Protein AF-A0A915Y0C2-F1 (afdb_monomer_lite)

pLDDT: mean 90.85, std 10.65, range [50.81, 97.94]

Structure (mmCIF, N/CA/C/O backbone):
data_AF-A0A915Y0C2-F1
#
_entry.id   AF-A0A915Y0C2-F1
#
loop_
_atom_site.group_PDB
_atom_site.id
_atom_site.type_symbol
_atom_site.label_atom_id
_atom_site.label_alt_id
_atom_site.label_comp_id
_atom_site.label_asym_id
_atom_site.label_entity_id
_atom_site.label_seq_id
_atom_site.pdbx_PDB_ins_code
_atom_site.Cartn_x
_atom_site.Cartn_y
_atom_site.Cartn_z
_atom_site.occupancy
_atom_site.B_iso_or_equiv
_atom_site.auth_seq_id
_atom_site.auth_comp_id
_atom_site.auth_asym_id
_atom_site.auth_atom_id
_atom_site.pdbx_PDB_model_num
ATOM 1 N N . MET A 1 1 ? 9.766 -16.220 13.393 1.00 50.81 1 MET A N 1
ATOM 2 C CA . MET A 1 1 ? 8.611 -16.384 14.292 1.00 50.81 1 MET A CA 1
ATOM 3 C C . MET A 1 1 ? 7.716 -15.206 13.989 1.00 50.81 1 MET A C 1
ATOM 5 O O . MET A 1 1 ? 8.196 -14.090 14.146 1.00 50.81 1 MET A O 1
ATOM 9 N N . ALA A 1 2 ? 6.535 -15.445 13.424 1.00 62.16 2 ALA A N 1
ATOM 10 C CA . ALA A 1 2 ? 5.509 -14.409 13.332 1.00 62.16 2 ALA A CA 1
ATOM 11 C C . ALA A 1 2 ? 5.157 -13.974 14.768 1.00 62.16 2 ALA A C 1
ATOM 13 O O . ALA A 1 2 ? 5.219 -14.805 15.676 1.00 62.16 2 ALA A O 1
ATOM 14 N N . GLY A 1 3 ? 4.935 -12.685 15.008 1.00 79.56 3 GLY A N 1
ATOM 15 C CA . GLY A 1 3 ? 4.444 -12.210 16.296 1.00 79.56 3 GLY A CA 1
ATOM 16 C C . GLY A 1 3 ? 2.946 -12.482 16.441 1.00 79.56 3 GLY A C 1
ATOM 17 O O . GLY A 1 3 ? 2.275 -12.861 15.483 1.00 79.56 3 GLY A O 1
ATOM 18 N N . GLU A 1 4 ? 2.415 -12.254 17.645 1.00 87.44 4 GLU A N 1
ATOM 19 C CA . GLU A 1 4 ? 0.978 -12.387 17.953 1.00 87.44 4 GLU A CA 1
ATOM 20 C C . GLU A 1 4 ? 0.107 -11.581 16.970 1.00 87.44 4 GLU A C 1
ATOM 22 O O . GLU A 1 4 ? -0.949 -12.042 16.551 1.00 87.44 4 GLU A O 1
ATOM 27 N N . PHE A 1 5 ? 0.601 -10.425 16.515 1.00 91.38 5 PHE A N 1
ATOM 28 C CA . PHE A 1 5 ? -0.072 -9.581 15.529 1.00 91.38 5 PHE A CA 1
ATOM 29 C C . PHE A 1 5 ? -0.149 -10.228 14.140 1.00 91.38 5 PHE A C 1
ATOM 31 O O . PHE A 1 5 ? -1.209 -10.240 13.520 1.00 91.38 5 PHE A O 1
ATOM 38 N N . GLU A 1 6 ? 0.965 -10.746 13.618 1.00 90.06 6 GLU A N 1
ATOM 39 C CA . GLU A 1 6 ? 0.973 -11.374 12.297 1.00 90.06 6 GLU A CA 1
ATOM 40 C C . GLU A 1 6 ? 0.149 -12.662 12.268 1.00 90.06 6 GLU A C 1
ATOM 42 O O . GLU A 1 6 ? -0.395 -12.987 11.220 1.00 90.06 6 GLU A O 1
ATOM 47 N N . GLU A 1 7 ? 0.032 -13.376 13.391 1.00 91.81 7 GLU A N 1
ATOM 48 C CA . GLU A 1 7 ? -0.863 -14.532 13.513 1.00 91.81 7 GLU A CA 1
ATOM 49 C C . GLU A 1 7 ? -2.340 -14.113 13.581 1.00 91.81 7 GLU A C 1
ATOM 51 O O . GLU A 1 7 ? -3.170 -14.716 12.901 1.00 91.81 7 GLU A O 1
ATOM 56 N N . GLU A 1 8 ? -2.669 -13.065 14.344 1.00 94.88 8 GLU A N 1
ATOM 57 C CA . GLU A 1 8 ? -4.038 -12.545 14.475 1.00 94.88 8 GLU A CA 1
ATOM 58 C C . GLU A 1 8 ? -4.579 -11.989 13.151 1.00 94.88 8 GLU A C 1
ATOM 60 O O . GLU A 1 8 ? -5.735 -12.226 12.801 1.00 94.88 8 GLU A O 1
ATOM 65 N N . TYR A 1 9 ? -3.739 -11.271 12.402 1.00 94.56 9 TYR A N 1
ATOM 66 C CA . TYR A 1 9 ? -4.133 -10.559 11.183 1.00 94.56 9 TYR A CA 1
ATOM 67 C C . TYR A 1 9 ? -3.559 -11.177 9.905 1.00 94.56 9 TYR A C 1
ATOM 69 O O . TYR A 1 9 ? -3.483 -10.498 8.877 1.00 94.56 9 TYR A O 1
ATOM 77 N N . LEU A 1 10 ? -3.143 -12.447 9.947 1.00 94.56 10 LEU A N 1
ATOM 78 C CA . LEU A 1 10 ? -2.455 -13.115 8.838 1.00 94.56 10 LEU A CA 1
ATOM 79 C C . LEU A 1 10 ? -3.213 -12.994 7.515 1.00 94.56 10 LEU A C 1
ATOM 81 O O . LEU A 1 10 ? -2.615 -12.720 6.480 1.00 94.56 10 LEU A O 1
ATOM 85 N N . ASP A 1 11 ? -4.525 -13.188 7.547 1.00 94.88 11 ASP A N 1
ATOM 86 C CA . ASP A 1 11 ? -5.374 -13.155 6.363 1.00 94.88 11 ASP A CA 1
ATOM 87 C C . ASP A 1 11 ? -5.507 -11.736 5.784 1.00 94.88 11 ASP A C 1
ATOM 89 O O . ASP A 1 11 ? -5.415 -11.556 4.574 1.00 94.88 11 ASP A O 1
ATOM 93 N N . VAL A 1 12 ? -5.615 -10.710 6.638 1.00 94.31 12 VAL A N 1
ATOM 94 C CA . VAL A 1 12 ? -5.552 -9.296 6.228 1.00 94.31 12 VAL A CA 1
ATOM 95 C C . VAL A 1 12 ? -4.223 -9.008 5.530 1.00 94.31 12 VAL A C 1
ATOM 97 O O . VAL A 1 12 ? -4.184 -8.366 4.480 1.00 94.31 12 VAL A O 1
ATOM 100 N N . LEU A 1 13 ? -3.122 -9.457 6.135 1.00 94.88 13 LEU A N 1
ATOM 101 C CA . LEU A 1 13 ? -1.777 -9.197 5.637 1.00 94.88 13 LEU A CA 1
ATOM 102 C C . LEU A 1 13 ? -1.531 -9.922 4.309 1.00 94.88 13 LEU A C 1
ATOM 104 O O . LEU A 1 13 ? -0.978 -9.318 3.392 1.00 94.88 13 LEU A O 1
ATOM 108 N N . GLN A 1 14 ? -2.002 -11.164 4.175 1.00 95.00 14 GLN A N 1
ATOM 109 C CA . GLN A 1 14 ? -1.931 -11.933 2.931 1.00 95.00 14 GLN A CA 1
ATOM 110 C C . GLN A 1 14 ? -2.775 -11.320 1.812 1.00 95.00 14 GLN A C 1
ATOM 112 O O . GLN A 1 14 ? -2.321 -11.273 0.671 1.00 95.00 14 GLN A O 1
ATOM 117 N N . ASP A 1 15 ? -3.967 -10.807 2.117 1.00 95.00 15 ASP A N 1
ATOM 118 C CA . ASP A 1 15 ? -4.813 -10.113 1.142 1.00 95.00 15 ASP A CA 1
ATOM 119 C C . ASP A 1 15 ? -4.102 -8.867 0.579 1.00 95.00 15 ASP A C 1
ATOM 121 O O . ASP A 1 15 ? -4.043 -8.654 -0.639 1.00 95.00 15 ASP A O 1
ATOM 125 N N . ILE A 1 16 ? -3.503 -8.057 1.459 1.00 95.44 16 ILE A N 1
ATOM 126 C CA . ILE A 1 16 ? -2.734 -6.865 1.071 1.00 95.44 16 ILE A CA 1
ATOM 127 C C . ILE A 1 16 ? -1.480 -7.259 0.277 1.00 95.44 16 ILE A C 1
ATOM 129 O O . ILE A 1 16 ? -1.196 -6.656 -0.761 1.00 95.44 16 ILE A O 1
ATOM 133 N N . GLU A 1 17 ? -0.744 -8.279 0.725 1.00 95.62 17 GLU A N 1
ATOM 134 C CA . GLU A 1 17 ? 0.424 -8.804 0.012 1.00 95.62 17 GLU A CA 1
ATOM 135 C C . GLU A 1 17 ? 0.042 -9.306 -1.385 1.00 95.62 17 GLU A C 1
ATOM 137 O O . GLU A 1 17 ? 0.705 -8.967 -2.365 1.00 95.62 17 GLU A O 1
ATOM 142 N N . GLY A 1 18 ? -1.062 -10.044 -1.507 1.00 95.19 18 GLY A N 1
ATOM 143 C CA . GLY A 1 18 ? -1.581 -10.540 -2.777 1.00 95.19 18 GLY A CA 1
ATOM 144 C C . GLY A 1 18 ? -1.904 -9.414 -3.759 1.00 95.19 18 GLY A C 1
ATOM 145 O O . GLY A 1 18 ? -1.547 -9.507 -4.939 1.00 95.19 18 GLY A O 1
ATOM 146 N N . ALA A 1 19 ? -2.510 -8.325 -3.277 1.00 95.38 19 ALA A N 1
ATOM 147 C CA . ALA A 1 19 ? -2.790 -7.142 -4.087 1.00 95.38 19 ALA A CA 1
ATOM 148 C C . ALA A 1 19 ? -1.500 -6.459 -4.582 1.00 95.38 19 ALA A C 1
ATOM 150 O O . ALA A 1 19 ? -1.378 -6.152 -5.771 1.00 95.38 19 ALA A O 1
ATOM 151 N N . LEU A 1 20 ? -0.507 -6.279 -3.703 1.00 95.56 20 LEU A N 1
ATOM 152 C CA . LEU A 1 20 ? 0.785 -5.680 -4.058 1.00 95.56 20 LEU A CA 1
ATOM 153 C C . LEU A 1 20 ? 1.597 -6.571 -5.008 1.00 95.56 20 LEU A C 1
ATOM 155 O O . LEU A 1 20 ? 2.156 -6.079 -5.988 1.00 95.56 20 LEU A O 1
ATOM 159 N N . ALA A 1 21 ? 1.616 -7.884 -4.780 1.00 95.31 21 ALA A N 1
ATOM 160 C CA . ALA A 1 21 ? 2.243 -8.849 -5.678 1.00 95.31 21 ALA A CA 1
ATOM 161 C C . ALA A 1 21 ? 1.555 -8.866 -7.054 1.00 95.31 21 ALA A C 1
ATOM 163 O O . ALA A 1 21 ? 2.214 -9.012 -8.084 1.00 95.31 21 ALA A O 1
ATOM 164 N N . GLY A 1 22 ? 0.232 -8.680 -7.091 1.00 94.25 22 GLY A N 1
ATOM 165 C CA . GLY A 1 22 ? -0.528 -8.460 -8.319 1.00 94.25 22 GLY A CA 1
ATOM 166 C C . GLY A 1 22 ? -0.046 -7.231 -9.090 1.00 94.25 22 GLY A C 1
ATOM 167 O O . GLY A 1 22 ? 0.264 -7.350 -10.275 1.00 94.25 22 GLY A O 1
ATOM 168 N N . ALA A 1 23 ? 0.092 -6.088 -8.412 1.00 94.44 23 ALA A N 1
ATOM 169 C CA . ALA A 1 23 ? 0.620 -4.862 -9.010 1.00 94.44 23 ALA A CA 1
A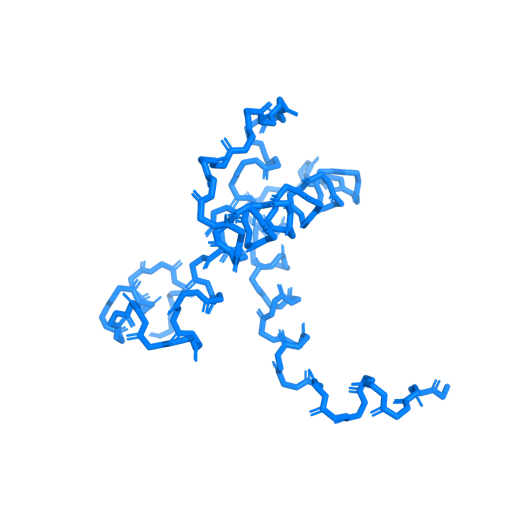TOM 170 C C . ALA A 1 23 ? 2.061 -5.047 -9.518 1.00 94.44 23 ALA A C 1
ATOM 172 O O . ALA A 1 23 ? 2.370 -4.675 -10.648 1.00 94.44 23 ALA A O 1
ATOM 173 N N . TYR A 1 24 ? 2.920 -5.720 -8.748 1.00 94.62 24 TYR A N 1
ATOM 174 C CA . TYR A 1 24 ? 4.290 -6.030 -9.161 1.00 94.62 24 TYR A CA 1
ATOM 175 C C . TYR A 1 24 ? 4.340 -6.879 -10.441 1.00 94.62 24 TYR A C 1
ATOM 177 O O . TYR A 1 24 ? 5.134 -6.620 -11.343 1.00 94.62 24 TYR A O 1
ATOM 185 N N . ARG A 1 25 ? 3.455 -7.879 -10.567 1.00 94.06 25 ARG A N 1
ATOM 186 C CA . ARG A 1 25 ? 3.360 -8.703 -11.785 1.00 94.06 25 ARG A CA 1
ATOM 187 C C . ARG A 1 25 ? 2.928 -7.902 -13.015 1.00 94.06 25 ARG A C 1
ATOM 189 O O . ARG A 1 25 ? 3.346 -8.241 -14.118 1.00 94.06 25 ARG A O 1
ATOM 196 N N . GLN A 1 26 ? 2.109 -6.865 -12.839 1.00 93.75 26 GLN A N 1
ATOM 197 C CA . GLN A 1 26 ? 1.682 -5.973 -13.925 1.00 93.75 26 GLN A CA 1
ATOM 198 C C . GLN A 1 26 ? 2.749 -4.920 -14.265 1.00 93.75 26 GLN A C 1
ATOM 200 O O . GLN A 1 26 ? 2.872 -4.510 -15.419 1.00 93.75 26 GLN A O 1
ATOM 205 N N . HIS A 1 27 ? 3.562 -4.529 -13.281 1.00 93.50 27 HIS A N 1
ATOM 206 C CA . HIS A 1 27 ? 4.600 -3.513 -13.408 1.00 93.50 27 HIS A CA 1
ATOM 207 C C . HIS A 1 27 ? 5.950 -4.058 -12.938 1.00 93.50 27 HIS A C 1
ATOM 209 O O . HIS A 1 27 ? 6.376 -3.810 -11.814 1.00 93.50 27 HIS A O 1
ATOM 215 N N . SER A 1 28 ? 6.688 -4.732 -13.824 1.00 90.94 28 SER A N 1
ATOM 216 C CA . SER A 1 28 ? 7.998 -5.312 -13.479 1.00 90.94 28 SER A CA 1
ATOM 217 C C . SER A 1 28 ? 9.063 -4.280 -13.073 1.00 90.94 28 SER A C 1
ATOM 219 O O . SER A 1 28 ? 10.125 -4.651 -12.585 1.00 90.94 28 SER A O 1
ATOM 221 N N . SER A 1 29 ? 8.815 -2.987 -13.311 1.00 94.62 29 SER A N 1
ATOM 222 C CA . SER A 1 29 ? 9.659 -1.876 -12.856 1.00 94.62 29 SER A CA 1
ATOM 223 C C . SER A 1 29 ? 9.325 -1.387 -11.444 1.00 94.62 29 SER A C 1
ATOM 225 O O . SER A 1 29 ? 9.996 -0.479 -10.958 1.00 94.62 29 SER A O 1
ATOM 227 N N . MET A 1 30 ? 8.269 -1.914 -10.817 1.00 97.38 30 MET A N 1
ATOM 228 C CA . MET A 1 30 ? 7.868 -1.552 -9.462 1.00 97.38 30 MET A CA 1
ATOM 229 C C . MET A 1 30 ? 8.984 -1.884 -8.481 1.00 97.38 30 MET A C 1
ATOM 231 O O . MET A 1 30 ? 9.547 -2.976 -8.498 1.00 97.38 30 MET A O 1
ATOM 235 N N . THR A 1 31 ? 9.305 -0.926 -7.620 1.00 97.19 31 THR A N 1
ATOM 236 C CA . THR A 1 31 ? 10.311 -1.106 -6.575 1.00 97.19 31 THR A CA 1
ATOM 237 C C . THR A 1 31 ? 9.654 -1.316 -5.216 1.00 97.19 31 THR A C 1
ATOM 239 O O . THR A 1 31 ? 8.514 -0.906 -4.985 1.00 97.19 31 THR A O 1
ATOM 242 N N . ASP A 1 32 ? 10.406 -1.861 -4.262 1.00 96.31 32 ASP A N 1
ATOM 243 C CA . ASP A 1 32 ? 9.978 -1.930 -2.858 1.00 96.31 32 ASP A CA 1
ATOM 244 C C . ASP A 1 32 ? 9.686 -0.535 -2.279 1.00 96.31 32 ASP A C 1
ATOM 246 O O . ASP A 1 32 ? 8.862 -0.377 -1.376 1.00 96.31 32 ASP A O 1
ATOM 250 N N . TYR A 1 33 ? 10.345 0.499 -2.814 1.00 97.19 33 TYR A N 1
ATOM 251 C CA . TYR A 1 33 ? 10.065 1.884 -2.454 1.00 97.19 33 TYR A CA 1
ATOM 252 C C . TYR A 1 33 ? 8.669 2.315 -2.917 1.00 97.19 33 TYR A C 1
ATOM 254 O O . TYR A 1 33 ? 7.942 2.922 -2.133 1.00 97.19 33 TYR A O 1
ATOM 262 N N . ASP A 1 34 ? 8.259 1.961 -4.139 1.00 97.81 34 ASP A N 1
ATOM 263 C CA . ASP A 1 34 ? 6.904 2.239 -4.631 1.00 97.81 34 ASP A CA 1
ATOM 264 C C . ASP A 1 34 ? 5.848 1.529 -3.769 1.00 97.81 34 ASP A C 1
ATOM 266 O O . ASP A 1 34 ? 4.864 2.154 -3.367 1.00 97.81 34 ASP A O 1
ATOM 270 N N . ALA A 1 35 ? 6.088 0.260 -3.409 1.00 96.88 35 ALA A N 1
ATOM 271 C CA . ALA A 1 35 ? 5.216 -0.501 -2.511 1.00 96.88 35 ALA A CA 1
ATOM 272 C C . ALA A 1 35 ? 5.080 0.173 -1.136 1.00 96.88 35 ALA A C 1
ATOM 274 O O . ALA A 1 35 ? 3.975 0.349 -0.622 1.00 96.88 35 ALA A O 1
ATOM 275 N N . ARG A 1 36 ? 6.203 0.606 -0.548 1.00 97.62 36 ARG A N 1
ATOM 276 C CA . ARG A 1 36 ? 6.208 1.306 0.742 1.00 97.62 36 ARG A CA 1
ATOM 277 C C . ARG A 1 36 ? 5.458 2.633 0.676 1.00 97.62 36 ARG A C 1
ATOM 279 O O . ARG A 1 36 ? 4.650 2.906 1.557 1.00 97.62 36 ARG A O 1
ATOM 286 N N . VAL A 1 37 ? 5.686 3.438 -0.364 1.00 97.88 37 VAL A N 1
ATOM 287 C CA . VAL A 1 37 ? 4.980 4.717 -0.559 1.00 97.88 37 VAL A CA 1
ATOM 288 C C . VAL A 1 37 ? 3.470 4.501 -0.665 1.00 97.88 37 VAL A C 1
ATOM 290 O O . VAL A 1 37 ? 2.709 5.264 -0.068 1.00 97.88 37 VAL A O 1
ATOM 293 N N . ALA A 1 38 ? 3.039 3.464 -1.385 1.00 97.44 38 ALA A N 1
ATOM 294 C CA . ALA A 1 38 ? 1.634 3.100 -1.515 1.00 97.44 38 ALA A CA 1
ATOM 295 C C . ALA A 1 38 ? 0.996 2.747 -0.160 1.00 97.44 38 ALA A C 1
ATOM 297 O O . ALA A 1 38 ? -0.030 3.319 0.212 1.00 97.44 38 ALA A O 1
ATOM 298 N N . VAL A 1 39 ? 1.628 1.852 0.605 1.00 97.62 39 VAL A N 1
ATOM 299 C CA . VAL A 1 39 ? 1.124 1.414 1.917 1.00 97.62 39 VAL A CA 1
ATOM 300 C C . VAL A 1 39 ? 1.122 2.562 2.930 1.00 97.62 39 VAL A C 1
ATOM 302 O O . VAL A 1 39 ? 0.121 2.770 3.614 1.00 97.62 39 VAL A O 1
ATOM 305 N N . ASP A 1 40 ? 2.185 3.368 2.987 1.00 97.88 40 ASP A N 1
ATOM 306 C CA . ASP A 1 40 ? 2.258 4.530 3.880 1.00 97.88 40 ASP A CA 1
ATOM 307 C C . ASP A 1 40 ? 1.158 5.558 3.570 1.00 97.88 40 ASP A C 1
ATOM 309 O O . ASP A 1 40 ? 0.585 6.158 4.484 1.00 97.88 40 ASP A O 1
ATOM 313 N N . ALA A 1 41 ? 0.850 5.773 2.286 1.00 97.94 41 ALA A N 1
ATOM 314 C CA . ALA A 1 41 ? -0.250 6.638 1.873 1.00 97.94 41 ALA A CA 1
ATOM 315 C C . ALA A 1 41 ? -1.604 6.074 2.326 1.00 97.94 41 ALA A C 1
ATOM 317 O O . ALA A 1 41 ? -2.396 6.803 2.919 1.00 97.94 41 ALA A O 1
ATOM 318 N N . LEU A 1 42 ? -1.836 4.773 2.131 1.00 97.44 42 LEU A N 1
ATOM 319 C CA . LEU A 1 42 ? -3.078 4.111 2.533 1.00 97.44 42 LEU A CA 1
ATOM 320 C C . LEU A 1 42 ? -3.301 4.160 4.052 1.00 97.44 42 LEU A C 1
ATOM 322 O O . LEU A 1 42 ? -4.398 4.473 4.511 1.00 97.44 42 LEU A O 1
ATOM 326 N N . ILE A 1 43 ? -2.246 3.939 4.841 1.00 97.38 43 ILE A N 1
ATOM 327 C CA . ILE A 1 43 ? -2.293 4.085 6.303 1.00 97.38 43 ILE A CA 1
ATOM 328 C C . ILE A 1 43 ? -2.690 5.514 6.685 1.00 97.38 43 ILE A C 1
ATOM 330 O O . ILE A 1 43 ? -3.543 5.711 7.551 1.00 97.38 43 ILE A O 1
ATOM 334 N N . ARG A 1 44 ? -2.087 6.529 6.051 1.00 97.56 44 ARG A N 1
ATOM 335 C CA . ARG A 1 44 ? -2.407 7.938 6.330 1.00 97.56 44 ARG A CA 1
ATOM 336 C C . ARG A 1 44 ? -3.847 8.286 5.976 1.00 97.56 44 ARG A C 1
ATOM 338 O O . ARG A 1 44 ? -4.463 9.052 6.716 1.00 97.56 44 ARG A O 1
ATOM 345 N N . ASP A 1 45 ? -4.373 7.725 4.896 1.00 96.62 45 ASP A N 1
ATOM 346 C CA . ASP A 1 45 ? -5.755 7.937 4.476 1.00 96.62 45 ASP A CA 1
ATOM 347 C C . ASP A 1 45 ? -6.731 7.372 5.507 1.00 96.62 45 ASP A C 1
ATOM 349 O O . ASP A 1 45 ? -7.582 8.113 6.003 1.00 96.62 45 ASP A O 1
ATOM 353 N N . TYR A 1 46 ? -6.550 6.118 5.931 1.00 96.19 46 TYR A N 1
ATOM 354 C CA . TYR A 1 46 ? -7.402 5.525 6.966 1.00 96.19 46 TYR A CA 1
ATOM 355 C C . TYR A 1 46 ? -7.257 6.227 8.319 1.00 96.19 46 TYR A C 1
ATOM 357 O O . TYR A 1 46 ? -8.246 6.461 9.011 1.00 96.19 46 TYR A O 1
ATOM 365 N N . GLN A 1 47 ? -6.053 6.673 8.684 1.00 97.69 47 GLN A N 1
ATOM 366 C CA . GLN A 1 47 ? -5.863 7.485 9.888 1.00 97.69 47 GLN A CA 1
ATOM 367 C C . GLN A 1 47 ? -6.556 8.853 9.806 1.00 97.69 47 GLN A C 1
ATOM 369 O O . GLN A 1 47 ? -7.007 9.364 10.835 1.00 97.69 47 GLN A O 1
ATOM 374 N N . ALA A 1 48 ? -6.600 9.483 8.629 1.00 97.19 48 ALA A N 1
ATOM 375 C CA . ALA A 1 48 ? -7.315 10.740 8.423 1.00 97.19 48 ALA A CA 1
ATOM 376 C C . ALA A 1 48 ? -8.832 10.521 8.498 1.00 97.19 48 ALA A C 1
ATOM 378 O O . ALA A 1 48 ? -9.510 11.273 9.202 1.00 97.19 48 ALA A O 1
ATOM 379 N N . GLU A 1 49 ? -9.331 9.448 7.878 1.00 95.62 49 GLU A N 1
ATOM 380 C CA . GLU A 1 49 ? -10.734 9.030 7.932 1.00 95.62 49 GLU A CA 1
ATOM 381 C C . GLU A 1 49 ? -11.195 8.800 9.377 1.00 95.62 49 GLU A C 1
ATOM 383 O O . GLU A 1 49 ? -12.167 9.414 9.814 1.00 95.62 49 GLU A O 1
ATOM 388 N N . MET A 1 50 ? -10.444 8.016 10.161 1.00 96.12 50 MET A N 1
ATOM 389 C CA . MET A 1 50 ? -10.733 7.771 11.582 1.00 96.12 50 MET A CA 1
ATOM 390 C C . MET A 1 50 ? -10.810 9.062 12.413 1.00 96.12 50 MET A C 1
ATOM 392 O O . MET A 1 50 ? -11.480 9.106 13.442 1.00 96.12 50 MET A O 1
ATOM 396 N N . LYS A 1 51 ? -10.116 10.122 11.984 1.00 97.19 51 LYS A N 1
ATOM 397 C CA . LYS A 1 51 ? -10.096 11.438 12.642 1.00 97.19 51 LYS A CA 1
ATOM 398 C C . LYS A 1 51 ? -11.131 12.412 12.068 1.00 97.19 51 LYS A C 1
ATOM 400 O O . LYS A 1 51 ? -11.149 13.567 12.495 1.00 97.19 51 LYS A O 1
ATOM 405 N N . GLY A 1 52 ? -11.943 11.994 11.093 1.00 96.44 52 GLY A N 1
ATOM 406 C CA . GLY A 1 52 ? -12.908 12.850 10.397 1.00 96.44 52 GLY A CA 1
ATOM 407 C C . GLY A 1 52 ? -12.253 13.966 9.577 1.00 96.44 52 GLY A C 1
ATOM 408 O O . GLY A 1 52 ? -12.808 15.058 9.465 1.00 96.44 52 GLY A O 1
ATOM 409 N N . ARG A 1 53 ? -11.041 13.736 9.059 1.00 95.62 53 ARG A N 1
ATOM 410 C CA . ARG A 1 53 ? -10.263 14.711 8.279 1.00 95.62 53 ARG A CA 1
ATOM 411 C C . ARG A 1 53 ? -10.105 14.241 6.832 1.00 95.62 53 ARG A C 1
ATOM 413 O O . ARG A 1 53 ? -10.092 13.036 6.590 1.00 95.62 53 ARG A O 1
ATOM 420 N N . PRO A 1 54 ? -9.942 15.163 5.867 1.00 91.44 54 PRO A N 1
ATOM 421 C CA . PRO A 1 54 ? -9.641 14.779 4.495 1.00 91.44 54 PRO A CA 1
ATOM 422 C C . PRO A 1 54 ? -8.287 14.066 4.403 1.00 91.44 54 PRO A C 1
ATOM 424 O O . PRO A 1 54 ? -7.343 14.406 5.125 1.00 91.44 54 PRO A O 1
ATOM 427 N N . ALA A 1 55 ? -8.203 13.106 3.482 1.00 90.25 55 ALA A N 1
ATOM 428 C CA . ALA A 1 55 ? -6.975 12.396 3.151 1.00 90.25 55 ALA A CA 1
ATOM 429 C C . ALA A 1 55 ? -5.861 13.377 2.727 1.00 90.25 55 ALA A C 1
ATOM 431 O O . ALA A 1 55 ? -6.123 14.318 1.965 1.00 90.25 55 ALA A O 1
ATOM 432 N N . PRO A 1 56 ? -4.618 13.203 3.210 1.00 90.62 56 PRO A N 1
ATOM 433 C CA . PRO A 1 56 ? -3.511 14.061 2.818 1.00 90.62 56 PRO A CA 1
ATOM 434 C C . PRO A 1 56 ? -3.113 13.822 1.358 1.00 90.62 56 PRO A C 1
ATOM 436 O O . PRO A 1 56 ? -3.058 12.693 0.877 1.00 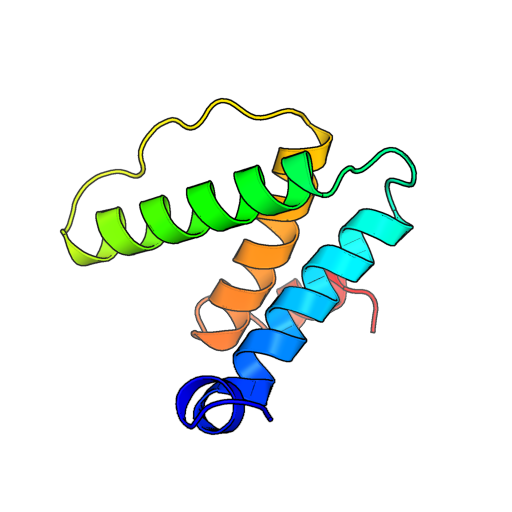90.62 56 PRO A O 1
ATOM 439 N N . HIS A 1 57 ? -2.738 14.890 0.653 1.00 89.38 57 HIS A N 1
ATOM 440 C CA . HIS A 1 57 ? -2.198 14.751 -0.695 1.00 89.38 57 HIS A CA 1
ATOM 441 C C . HIS A 1 57 ? -0.791 14.133 -0.653 1.00 89.38 57 HIS A C 1
ATOM 443 O O . HIS A 1 57 ? 0.198 14.821 -0.378 1.00 89.38 57 HIS A O 1
ATOM 449 N N . THR A 1 58 ? -0.683 12.848 -0.985 1.00 93.06 58 THR A N 1
ATOM 450 C CA . THR A 1 58 ? 0.604 12.151 -1.091 1.00 93.06 58 THR A CA 1
ATOM 451 C C . THR A 1 58 ? 1.106 12.175 -2.534 1.00 93.06 58 THR A C 1
ATOM 453 O O . THR A 1 58 ? 0.431 11.719 -3.456 1.00 93.06 58 THR A O 1
ATOM 456 N N . ARG A 1 59 ? 2.310 12.720 -2.751 1.00 94.62 59 ARG A N 1
ATOM 457 C CA . ARG A 1 59 ? 3.000 12.599 -4.043 1.00 94.62 59 ARG A CA 1
ATOM 458 C C . ARG A 1 59 ? 3.596 11.201 -4.164 1.00 94.62 59 ARG A C 1
ATOM 460 O O . ARG A 1 59 ? 4.302 10.763 -3.264 1.00 94.62 59 ARG A O 1
ATOM 467 N N . MET A 1 60 ? 3.336 10.548 -5.287 1.00 96.62 60 MET A N 1
ATOM 468 C CA . MET A 1 60 ? 3.831 9.210 -5.600 1.00 96.62 60 MET A CA 1
ATOM 469 C C . MET A 1 60 ? 3.938 9.033 -7.117 1.00 96.62 60 MET A C 1
ATOM 471 O O . MET A 1 60 ? 3.307 9.786 -7.868 1.00 96.62 60 MET A O 1
ATOM 475 N N . SER A 1 61 ? 4.756 8.072 -7.550 1.00 96.94 61 SER A N 1
ATOM 476 C CA . SER A 1 61 ? 4.877 7.671 -8.955 1.00 96.94 61 SER A CA 1
ATOM 477 C C . SER A 1 61 ? 3.558 7.064 -9.462 1.00 96.94 61 SER A C 1
ATOM 479 O O . SER A 1 61 ? 2.674 6.739 -8.669 1.00 96.94 61 SER A O 1
ATOM 481 N N . ASN A 1 62 ? 3.414 6.891 -10.779 1.00 96.62 62 ASN A N 1
ATOM 482 C CA . ASN A 1 62 ? 2.250 6.181 -11.326 1.00 96.62 62 ASN A CA 1
ATOM 483 C C . ASN A 1 62 ? 2.237 4.713 -10.869 1.00 96.62 62 ASN A C 1
ATOM 485 O O . ASN A 1 62 ? 1.207 4.229 -10.434 1.00 96.62 62 ASN A O 1
ATOM 489 N N . VAL A 1 63 ? 3.399 4.053 -10.836 1.00 97.06 63 VAL A N 1
ATOM 490 C CA . VAL A 1 63 ? 3.512 2.655 -10.385 1.00 97.06 63 VAL A CA 1
ATOM 491 C C . VAL A 1 63 ? 3.123 2.504 -8.908 1.00 97.06 63 VAL A C 1
ATOM 493 O O . VAL A 1 63 ? 2.384 1.594 -8.543 1.00 97.06 63 VAL A O 1
ATOM 496 N N . ALA A 1 64 ? 3.561 3.429 -8.048 1.00 97.69 64 ALA A N 1
ATOM 497 C CA . ALA A 1 64 ? 3.139 3.462 -6.649 1.00 97.69 64 ALA A CA 1
ATOM 498 C C . ALA A 1 64 ? 1.638 3.764 -6.503 1.00 97.69 64 ALA A C 1
ATOM 500 O O . ALA A 1 64 ? 0.998 3.262 -5.582 1.00 97.69 64 ALA A O 1
ATOM 501 N N . ARG A 1 65 ? 1.063 4.566 -7.408 1.00 97.12 65 ARG A N 1
ATOM 502 C CA . ARG A 1 65 ? -0.378 4.841 -7.430 1.00 97.12 65 ARG 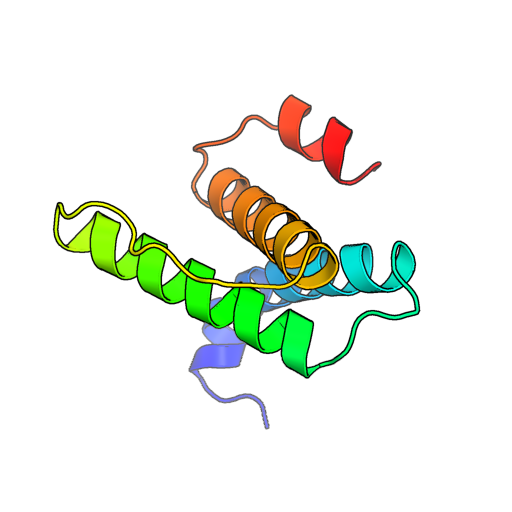A CA 1
ATOM 503 C C . ARG A 1 65 ? -1.180 3.590 -7.767 1.00 97.12 65 ARG A C 1
ATOM 505 O O . ARG A 1 65 ? -2.133 3.303 -7.053 1.00 97.12 65 ARG A O 1
ATOM 512 N N . ASP A 1 66 ? -0.756 2.823 -8.763 1.00 96.06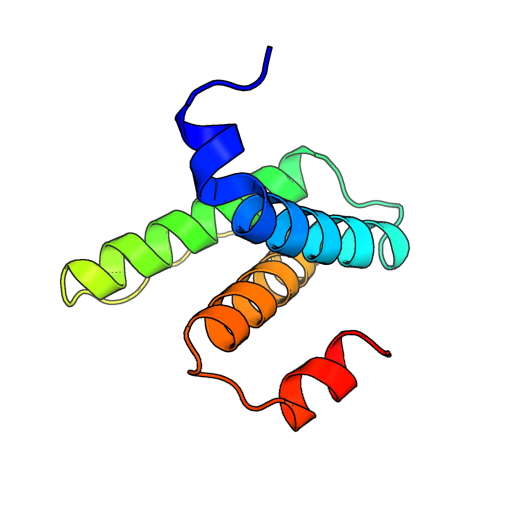 66 ASP A N 1
ATOM 513 C CA . ASP A 1 66 ? -1.420 1.572 -9.146 1.00 96.06 66 ASP A CA 1
ATOM 514 C C . ASP A 1 66 ? -1.367 0.550 -7.992 1.00 96.06 66 ASP A C 1
ATOM 516 O O . ASP A 1 66 ? -2.374 -0.069 -7.641 1.00 96.06 66 ASP A O 1
ATOM 520 N N . ALA A 1 67 ? -0.222 0.449 -7.306 1.00 97.31 67 ALA A N 1
ATOM 521 C CA . ALA A 1 67 ? -0.077 -0.369 -6.100 1.00 97.31 67 ALA A CA 1
ATOM 522 C C . ALA A 1 67 ? -0.974 0.104 -4.940 1.00 97.31 67 ALA A C 1
ATOM 524 O O . ALA A 1 67 ? -1.593 -0.716 -4.257 1.00 97.31 67 ALA A O 1
ATOM 525 N N . TYR A 1 68 ? -1.075 1.420 -4.728 1.00 97.69 68 TYR A N 1
ATOM 526 C CA . TYR A 1 68 ? -1.973 2.014 -3.736 1.00 97.69 68 TYR A CA 1
ATOM 527 C C . TYR A 1 68 ? -3.434 1.677 -4.044 1.00 97.69 68 TYR A C 1
ATOM 529 O O . TYR A 1 68 ? -4.168 1.267 -3.148 1.00 97.69 68 TYR A O 1
ATOM 537 N N . GLU A 1 69 ? -3.859 1.808 -5.301 1.00 96.12 69 GLU A N 1
ATOM 538 C CA . GLU A 1 69 ? -5.233 1.520 -5.709 1.00 96.12 69 GLU A CA 1
ATOM 539 C C . GLU A 1 69 ? -5.569 0.035 -5.561 1.00 96.12 69 GLU A C 1
ATOM 541 O O . GLU A 1 69 ? -6.663 -0.292 -5.091 1.00 96.12 69 GLU A O 1
ATOM 546 N N . ALA A 1 70 ? -4.634 -0.864 -5.882 1.00 95.75 70 ALA A N 1
ATOM 547 C CA . ALA A 1 70 ? -4.789 -2.299 -5.662 1.00 95.75 70 ALA A CA 1
ATOM 548 C C . ALA A 1 70 ? -4.959 -2.627 -4.168 1.00 95.75 70 ALA A C 1
ATOM 550 O O . ALA A 1 70 ? 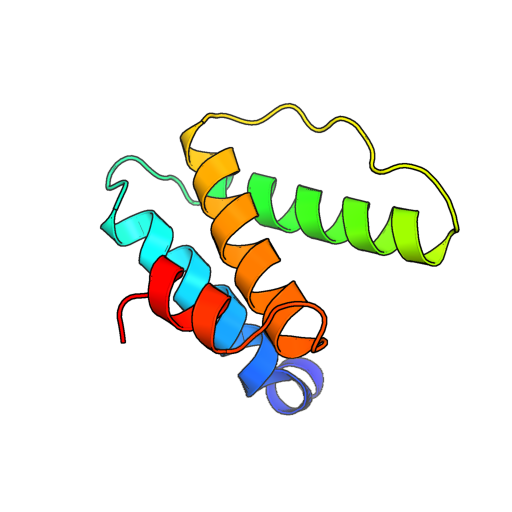-5.966 -3.225 -3.780 1.00 95.75 70 ALA A O 1
ATOM 551 N N . ALA A 1 71 ? -4.031 -2.179 -3.315 1.00 96.88 71 ALA A N 1
ATOM 552 C CA . ALA A 1 71 ? -4.094 -2.422 -1.873 1.00 96.88 71 ALA A CA 1
ATOM 553 C C . ALA A 1 71 ? -5.351 -1.802 -1.240 1.00 96.88 71 ALA A C 1
ATOM 555 O O . ALA A 1 71 ? -6.045 -2.451 -0.458 1.00 96.88 71 ALA A O 1
ATOM 556 N N . ARG A 1 72 ? -5.708 -0.573 -1.631 1.00 96.19 72 ARG A N 1
ATOM 557 C CA . ARG A 1 72 ? -6.932 0.088 -1.168 1.00 96.19 72 ARG A CA 1
ATOM 558 C C . ARG A 1 72 ? -8.174 -0.697 -1.558 1.00 96.19 72 ARG A C 1
ATOM 560 O O . ARG A 1 72 ? -9.055 -0.887 -0.732 1.00 96.19 72 ARG A O 1
ATOM 567 N N . SER A 1 73 ? -8.254 -1.158 -2.801 1.00 94.69 73 SER A N 1
ATOM 568 C CA . SER A 1 73 ? -9.419 -1.903 -3.288 1.00 94.69 73 SER A CA 1
ATOM 569 C C . SER A 1 73 ? -9.637 -3.196 -2.504 1.00 94.69 73 SER A C 1
ATOM 571 O O . SER A 1 73 ? -10.779 -3.518 -2.177 1.00 94.69 73 SER A O 1
ATOM 573 N N . MET A 1 74 ? -8.548 -3.880 -2.142 1.00 94.06 74 MET A N 1
ATOM 574 C CA . MET A 1 74 ? -8.582 -5.041 -1.256 1.00 94.06 74 MET A CA 1
ATOM 575 C C . MET A 1 74 ? -9.100 -4.679 0.146 1.00 94.06 74 MET A C 1
ATOM 577 O O . MET A 1 74 ? -10.027 -5.315 0.644 1.00 94.06 74 MET A O 1
ATOM 581 N N . CYS A 1 75 ? -8.576 -3.613 0.759 1.00 95.31 75 CYS A N 1
ATOM 582 C CA . CYS A 1 75 ? -9.039 -3.142 2.068 1.00 95.31 75 CYS A CA 1
ATOM 583 C C . CYS A 1 75 ? -10.524 -2.732 2.059 1.00 95.31 75 CYS A C 1
ATOM 585 O O . CYS A 1 75 ? -11.271 -3.104 2.963 1.00 95.31 75 CYS A O 1
ATOM 587 N N . GLU A 1 76 ? -10.983 -2.005 1.035 1.00 94.94 76 GLU A N 1
ATOM 588 C CA . GLU A 1 76 ? -12.394 -1.615 0.906 1.00 94.94 76 GLU A CA 1
ATOM 589 C C . GLU A 1 76 ? -13.318 -2.827 0.733 1.00 94.94 76 GLU A C 1
ATOM 591 O O . GLU A 1 76 ? -14.412 -2.849 1.302 1.00 94.94 76 GLU A O 1
ATOM 596 N N . TRP A 1 77 ? -12.892 -3.847 -0.020 1.00 92.44 77 TRP A N 1
ATOM 597 C CA . TRP A 1 77 ? -13.634 -5.105 -0.135 1.00 92.44 77 TRP A CA 1
ATOM 598 C C . TRP A 1 77 ? -13.722 -5.820 1.216 1.00 92.44 77 TRP A C 1
ATOM 600 O O . TRP A 1 77 ? -14.812 -6.198 1.644 1.00 92.44 77 TRP A O 1
ATOM 610 N N . ARG A 1 78 ? -12.602 -5.914 1.938 1.00 91.00 78 ARG A N 1
ATOM 611 C CA . ARG A 1 78 ? -12.528 -6.565 3.250 1.00 91.00 78 ARG A CA 1
ATOM 612 C C . ARG A 1 78 ? -13.366 -5.855 4.321 1.00 91.00 78 ARG A C 1
ATOM 614 O O . ARG A 1 78 ? -13.915 -6.500 5.208 1.00 91.00 78 ARG A O 1
ATOM 621 N N . MET A 1 79 ? -13.536 -4.538 4.202 1.00 93.19 79 MET A N 1
ATOM 622 C CA . MET A 1 79 ? -14.458 -3.743 5.025 1.00 93.19 79 MET A CA 1
ATOM 623 C C . MET A 1 79 ? -15.926 -3.805 4.561 1.00 93.19 79 MET A C 1
ATOM 625 O O . MET A 1 79 ? -16.783 -3.161 5.166 1.00 93.19 79 MET A O 1
ATOM 629 N N . GLY A 1 80 ? -16.235 -4.523 3.476 1.00 93.12 80 GLY A N 1
ATOM 630 C CA . GLY A 1 80 ? -17.581 -4.613 2.899 1.00 93.12 80 GLY A CA 1
ATOM 631 C C . GLY A 1 80 ? -18.068 -3.325 2.224 1.00 93.12 80 GLY A C 1
ATOM 632 O O . GLY A 1 80 ? -19.261 -3.175 1.968 1.00 93.12 80 GLY A O 1
ATOM 633 N N . ARG A 1 81 ? -17.162 -2.378 1.944 1.00 90.88 81 ARG A N 1
ATOM 634 C CA . ARG A 1 81 ? -17.454 -1.091 1.286 1.00 90.88 81 ARG A CA 1
ATOM 635 C C . ARG A 1 81 ? -17.384 -1.179 -0.240 1.00 90.88 81 ARG A C 1
ATOM 637 O O . ARG A 1 81 ? -17.869 -0.282 -0.926 1.00 90.88 81 ARG A O 1
ATOM 644 N N . ARG A 1 82 ? -16.808 -2.263 -0.767 1.00 87.19 82 ARG A N 1
ATOM 645 C CA . ARG A 1 82 ? -16.841 -2.646 -2.186 1.00 87.19 82 ARG A CA 1
ATOM 646 C C . ARG A 1 82 ? -17.559 -3.970 -2.387 1.00 87.19 82 ARG A C 1
ATOM 648 O O . ARG A 1 82 ? -17.425 -4.882 -1.575 1.00 87.19 82 ARG A O 1
ATOM 655 N N . GLY A 1 83 ? -18.293 -4.078 -3.493 1.00 80.25 83 GLY A N 1
ATOM 656 C CA . GLY A 1 83 ? -19.020 -5.293 -3.839 1.00 80.25 83 GLY A CA 1
ATOM 657 C C . GLY A 1 83 ? -18.109 -6.399 -4.377 1.00 80.25 83 GLY A C 1
ATOM 658 O O . GLY A 1 83 ? -17.027 -6.148 -4.904 1.00 80.25 83 GLY A O 1
ATOM 659 N N . TYR A 1 84 ? -18.589 -7.643 -4.309 1.00 65.88 84 TYR A N 1
ATOM 660 C CA . TYR A 1 84 ? -17.917 -8.813 -4.892 1.00 65.88 84 TYR A CA 1
ATOM 661 C C . TYR A 1 84 ? -17.670 -8.666 -6.407 1.00 65.88 84 TYR A C 1
ATOM 663 O O . TYR A 1 84 ? -16.625 -9.063 -6.910 1.00 65.8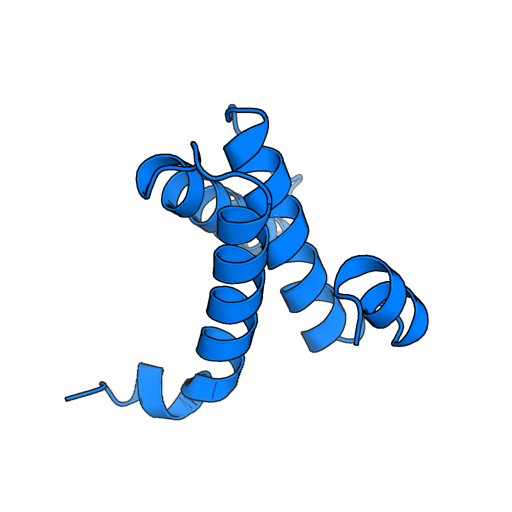8 84 TYR A O 1
ATOM 671 N N . PHE A 1 85 ? -18.597 -8.033 -7.134 1.00 70.56 85 PHE A N 1
ATOM 672 C CA . PHE A 1 85 ? -18.457 -7.786 -8.573 1.00 70.56 85 PHE A CA 1
ATOM 673 C C . PHE A 1 85 ? -17.319 -6.801 -8.905 1.00 70.56 85 PHE A C 1
ATOM 675 O O . PHE A 1 85 ? -16.582 -7.009 -9.872 1.00 70.56 85 PHE A O 1
ATOM 682 N N . ASP A 1 86 ? -17.126 -5.772 -8.072 1.00 72.44 86 ASP A N 1
ATOM 683 C CA . ASP A 1 86 ? -16.022 -4.812 -8.216 1.00 72.44 86 ASP A CA 1
ATOM 684 C C . ASP A 1 86 ? -14.672 -5.492 -7.965 1.00 72.44 86 ASP A C 1
ATOM 686 O O . ASP A 1 86 ? -13.683 -5.205 -8.638 1.00 72.44 86 ASP A O 1
ATOM 690 N N . PHE A 1 87 ? -14.644 -6.420 -7.006 1.00 67.44 87 PHE A N 1
ATOM 691 C CA . PHE A 1 87 ? -13.460 -7.190 -6.650 1.00 67.44 87 PHE A CA 1
ATOM 692 C C . PHE A 1 87 ? -13.003 -8.106 -7.794 1.00 67.44 87 PHE A C 1
ATOM 694 O O . PHE A 1 87 ? -11.856 -8.019 -8.230 1.00 67.44 87 PHE A O 1
ATOM 701 N N . ILE A 1 88 ? -13.903 -8.935 -8.338 1.00 70.81 88 ILE A N 1
ATOM 702 C CA . ILE A 1 88 ? -13.562 -9.865 -9.428 1.00 70.81 88 ILE A CA 1
ATOM 703 C C . ILE A 1 88 ? -13.072 -9.114 -10.669 1.00 70.81 88 ILE A C 1
ATOM 705 O O . ILE A 1 88 ? -12.089 -9.509 -11.292 1.00 70.81 88 ILE A O 1
ATOM 709 N N . SER A 1 89 ? -13.722 -7.998 -11.005 1.00 71.56 89 SER A N 1
ATOM 710 C CA . SER A 1 89 ? -13.374 -7.202 -12.186 1.00 71.56 89 SER A CA 1
ATOM 711 C C . SER A 1 89 ? -11.954 -6.626 -12.119 1.00 71.56 89 SER A C 1
ATOM 713 O O . SER A 1 89 ? -11.328 -6.427 -13.157 1.00 71.56 89 SER A O 1
ATOM 715 N N . GLN A 1 90 ? -11.437 -6.364 -10.914 1.00 69.44 90 GLN A N 1
ATOM 716 C CA . GLN A 1 90 ? -10.102 -5.802 -10.706 1.00 69.44 90 GLN A CA 1
ATOM 717 C C . GLN A 1 90 ? -9.017 -6.866 -10.493 1.00 69.44 90 GLN A C 1
ATOM 719 O O . GLN A 1 90 ? -7.880 -6.660 -10.915 1.00 69.44 90 GLN A O 1
ATOM 724 N N . PHE A 1 91 ? -9.344 -7.985 -9.839 1.00 68.56 91 PHE A N 1
ATOM 725 C CA . PHE A 1 91 ? -8.364 -9.013 -9.464 1.00 68.56 91 PHE A CA 1
ATOM 726 C C . PHE A 1 91 ? -8.390 -10.275 -10.340 1.00 68.56 91 PHE A C 1
ATOM 728 O O . PHE A 1 91 ? -7.468 -11.081 -10.242 1.00 68.56 91 PHE A O 1
ATOM 735 N N . GLY A 1 92 ? -9.374 -10.428 -11.235 1.00 60.59 92 GLY A N 1
ATOM 736 C CA . GLY A 1 92 ? -9.361 -11.433 -12.305 1.00 60.59 92 GLY A CA 1
ATOM 737 C C . GLY A 1 92 ? -9.361 -12.891 -11.833 1.00 60.59 92 GLY A C 1
ATOM 738 O O . GLY A 1 92 ? -8.572 -13.685 -12.346 1.00 60.59 92 GLY A O 1
ATOM 739 N N . VAL A 1 93 ? -10.224 -13.230 -10.869 1.00 52.66 93 VAL A N 1
ATOM 740 C CA . VAL A 1 93 ? -10.512 -14.617 -10.439 1.00 52.66 93 VAL A CA 1
ATOM 741 C C . VAL A 1 93 ? -11.819 -15.140 -11.011 1.00 52.66 93 VAL A C 1
ATOM 743 O O . VAL A 1 93 ? -12.809 -14.379 -11.007 1.00 52.66 93 VAL A O 1
#

Radius of gyration: 13.62 Å; chains: 1; bounding box: 29×31×32 Å

Secondary structure (DSSP, 8-state):
---HHHHHTHHHHHHHHHHHHHHHHH-TT--HHHHHHHHHHHHHHHHHHHTT-PPP-----HHHHHHHHHHHHHHHHHTTSS-HHHHHHHH--

Sequence (93 aa):
MAGEFEEEYLDVLQDIEGALAGAYRQHSSMTDYDARVAVDALIRDYQAEMKGRPAPHTRMSNVARDAYEAARSMCEWRMGRRGYFDFISQFGV

Foldseek 3Di:
DDDPVCVVCVVLVVLLVLLLVLLCVVPVVDDVVLLVLLVVQLVQCVVCVVVVHHRDDRDGDPSSVSSNVSSVVSVCVVVVVDDPVSVCVVNVD